Protein AF-A0A366K906-F1 (afdb_monomer)

Solvent-accessible surface area (backbone atoms only — not comparable to full-atom values): 8307 Å² total; per-residue (Å²): 139,59,75,64,70,59,50,35,75,76,42,40,85,42,64,54,47,56,70,80,77,38,64,75,76,28,15,57,55,45,50,51,50,56,48,46,67,58,30,49,60,53,30,53,52,51,41,49,58,44,52,68,67,45,64,63,65,58,45,53,52,34,47,73,74,68,43,50,76,65,54,30,40,61,70,45,42,48,68,64,28,47,66,53,46,53,52,30,47,50,51,28,52,55,53,53,64,70,42,39,69,62,49,46,75,41,38,46,88,18,101,39,87,52,89,29,48,55,32,40,46,26,51,62,52,73,66,37,52,52,46,69,75,55,77,61,85,52,75,66,60,57,54,55,67,73,72,111

Radius of gyration: 23.35 Å; Cα contacts (8 Å, |Δi|>4): 145; chains: 1; bounding box: 66×42×61 Å

Mean predicted aligned error: 14.5 Å

Nearest PDB structures (foldseek):
  3d31-assembly1_C  TM=8.422E-01  e=1.589E-01  unclassified
  2onk-assembly2_I  TM=8.742E-01  e=2.270E-01  Archaeoglobus fulgidus
  8zx1-assembly1_B  TM=6.848E-01  e=8.766E-02  Escherichia coli
  7ahd-assembly1_A  TM=8.562E-01  e=1.065E+00  Lactococcus lactis subsp. lactis
  7ahd-assembly1_B  TM=6.858E-01  e=7.026E-01  Lactococcus lactis subsp. lactis

InterPro domains:
  IPR000515 ABC transporter type 1, transmembrane domain MetI-like [PF00528] (22-125)
  IPR000515 ABC transporter type 1, transmembrane domain MetI-like [PS50928] (1-148)
  IPR000515 ABC transporter type 1, transmembrane domain MetI-like [cd06261] (38-113)
  IPR035906 MetI-like superfamily [G3DSA:1.10.3720.10] (3-148)
  IPR035906 MetI-like superfamily [SSF161098] (9-125)
  IPR051124 Binding-Protein-Dependent Phosphate Transport Permease [PTHR30425] (24-147)

Structure (mmCIF, N/CA/C/O backbone):
data_AF-A0A366K906-F1
#
_entry.id   AF-A0A366K906-F1
#
loop_
_atom_site.group_PDB
_atom_site.id
_atom_site.type_symbol
_atom_site.label_atom_id
_atom_site.label_alt_id
_atom_site.label_comp_id
_atom_site.label_asym_id
_atom_site.label_entity_id
_atom_site.label_seq_id
_atom_site.pdbx_PDB_ins_code
_atom_site.Cartn_x
_atom_site.Cartn_y
_atom_site.Cartn_z
_atom_site.occupancy
_atom_site.B_iso_or_equiv
_atom_site.auth_seq_id
_atom_site.auth_comp_id
_atom_site.auth_asym_id
_atom_site.auth_atom_id
_atom_site.pdbx_PDB_model_num
ATOM 1 N N . ILE A 1 1 ? -8.130 5.554 -40.098 1.00 45.50 1 ILE A N 1
ATOM 2 C CA . ILE A 1 1 ? -8.045 6.922 -39.515 1.00 45.50 1 ILE A CA 1
ATOM 3 C C . ILE A 1 1 ? -8.488 6.831 -38.056 1.00 45.50 1 ILE A C 1
ATOM 5 O O . ILE A 1 1 ? -9.677 6.740 -37.779 1.00 45.50 1 ILE A O 1
ATOM 9 N N . GLY A 1 2 ? -7.529 6.663 -37.142 1.00 66.69 2 GLY A N 1
ATOM 10 C CA . GLY A 1 2 ? -7.784 6.171 -35.784 1.00 66.69 2 GLY A CA 1
ATOM 11 C C . GLY A 1 2 ? -8.286 7.237 -34.809 1.00 66.69 2 GLY A C 1
ATOM 12 O O . GLY A 1 2 ? -7.907 8.401 -34.888 1.00 66.69 2 GLY A O 1
ATOM 13 N N . VAL A 1 3 ? -9.086 6.809 -33.829 1.00 63.78 3 VAL A N 1
ATOM 14 C CA . VAL A 1 3 ? -9.604 7.612 -32.699 1.00 63.78 3 VAL A CA 1
ATOM 15 C C . VAL A 1 3 ? -8.508 8.456 -32.016 1.00 63.78 3 VAL A C 1
ATOM 17 O O . VAL A 1 3 ? -8.756 9.578 -31.570 1.00 63.78 3 VAL A O 1
ATOM 20 N N . TRP A 1 4 ? -7.268 7.964 -32.020 1.00 52.88 4 TRP A N 1
ATOM 21 C CA . TRP A 1 4 ? -6.078 8.618 -31.476 1.00 52.88 4 TRP A CA 1
ATOM 22 C C . TRP A 1 4 ? -5.674 9.912 -32.197 1.00 52.88 4 TRP A C 1
ATOM 24 O O . TRP A 1 4 ? -5.299 10.877 -31.532 1.00 52.88 4 TRP A O 1
ATOM 34 N N . SER A 1 5 ? -5.843 10.002 -33.524 1.00 58.09 5 SER A N 1
ATOM 35 C CA . SER A 1 5 ? -5.532 11.227 -34.287 1.00 58.09 5 SER A CA 1
ATOM 36 C C . SER A 1 5 ? -6.568 12.337 -34.084 1.00 58.09 5 SER A C 1
ATOM 38 O O . SER A 1 5 ? -6.356 13.485 -34.485 1.00 58.09 5 SER A O 1
ATOM 40 N N . ARG A 1 6 ? -7.737 11.989 -33.530 1.00 60.28 6 ARG A N 1
ATOM 41 C CA . ARG A 1 6 ? -8.776 12.951 -33.155 1.00 60.28 6 ARG A CA 1
ATOM 42 C C . ARG A 1 6 ? -8.466 13.547 -31.785 1.00 60.28 6 ARG A C 1
ATOM 44 O O . ARG A 1 6 ? -8.567 14.754 -31.637 1.00 60.28 6 ARG A O 1
ATOM 51 N N . ARG A 1 7 ? -8.019 12.735 -30.819 1.00 59.44 7 ARG A N 1
ATOM 52 C CA . ARG A 1 7 ? -7.685 13.196 -29.457 1.00 59.44 7 ARG A CA 1
ATOM 53 C C . ARG A 1 7 ? -6.408 14.044 -29.394 1.00 59.44 7 ARG A C 1
ATOM 55 O O . ARG A 1 7 ? -6.390 15.025 -28.659 1.00 59.44 7 ARG A O 1
ATOM 62 N N . SER A 1 8 ? -5.385 13.741 -30.197 1.00 56.41 8 SER A N 1
ATOM 63 C CA . SER A 1 8 ? -4.125 14.507 -30.207 1.00 56.41 8 SER A CA 1
ATOM 64 C C . SER A 1 8 ? -4.266 15.950 -30.714 1.00 56.41 8 SER A C 1
ATOM 66 O O . SER A 1 8 ? -3.507 16.814 -30.288 1.00 56.41 8 SER A O 1
ATOM 68 N N . ARG A 1 9 ? -5.255 16.238 -31.576 1.00 56.59 9 ARG A N 1
ATOM 69 C CA . ARG A 1 9 ? -5.537 17.599 -32.073 1.00 56.59 9 ARG A CA 1
ATOM 70 C C . ARG A 1 9 ? -6.158 18.521 -31.022 1.00 56.59 9 ARG A C 1
ATOM 72 O O . ARG A 1 9 ? -5.931 19.720 -31.085 1.00 56.59 9 ARG A O 1
ATOM 79 N N . TRP A 1 10 ? -6.894 17.967 -30.056 1.00 56.62 10 TRP A N 1
ATOM 80 C CA . TRP A 1 10 ? -7.540 18.737 -28.984 1.00 56.62 10 TRP A CA 1
ATOM 81 C C . TRP A 1 10 ? -6.726 18.749 -27.682 1.00 56.62 10 TRP A C 1
ATOM 83 O O . TRP A 1 10 ? -6.721 19.753 -26.983 1.00 56.62 10 TRP A O 1
ATOM 93 N N . LEU A 1 11 ? -6.003 17.665 -27.363 1.00 55.25 11 LEU A N 1
ATOM 94 C CA . LEU A 1 11 ? -5.178 17.550 -26.147 1.00 55.25 11 LEU A CA 1
ATOM 95 C C . LEU A 1 11 ? -3.669 17.763 -26.384 1.00 55.25 11 LEU A C 1
ATOM 97 O O . LEU A 1 11 ? -2.874 17.537 -25.475 1.00 55.25 11 LEU A O 1
ATOM 101 N N . GLY A 1 12 ? -3.255 18.223 -27.570 1.00 52.44 12 GLY A N 1
ATOM 102 C CA . GLY A 1 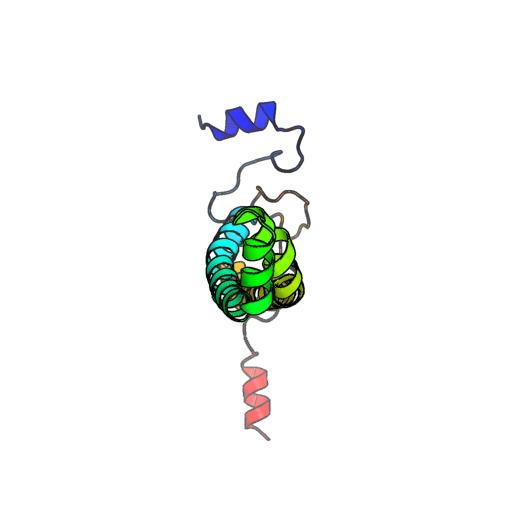12 ? -1.844 18.477 -27.907 1.00 52.44 12 GLY A CA 1
ATOM 103 C C . GLY A 1 12 ? -1.163 19.575 -27.075 1.00 52.44 12 GLY A C 1
ATOM 104 O O . GLY A 1 12 ? 0.061 19.659 -27.075 1.00 52.44 12 GLY A O 1
ATOM 105 N N . TRP A 1 13 ? -1.943 20.374 -26.339 1.00 52.44 13 TRP A N 1
ATOM 106 C CA . TRP A 1 13 ? -1.459 21.350 -25.355 1.00 52.44 13 TRP A CA 1
ATOM 107 C C . TRP A 1 13 ? -0.890 20.690 -24.088 1.00 52.44 13 TRP A C 1
ATOM 109 O O . TRP A 1 13 ? -0.033 21.251 -23.411 1.00 52.44 13 TRP A O 1
ATOM 119 N N . ILE A 1 14 ? -1.331 19.470 -23.771 1.00 55.91 14 ILE A N 1
ATOM 120 C CA . ILE A 1 14 ? -0.775 18.692 -22.668 1.00 55.91 14 ILE A CA 1
ATOM 121 C C . ILE A 1 14 ? 0.416 17.907 -23.221 1.00 55.91 14 ILE A C 1
ATOM 123 O O . ILE A 1 14 ? 0.267 17.048 -24.094 1.00 55.91 14 ILE A O 1
ATOM 127 N N . GLN A 1 15 ? 1.607 18.166 -22.674 1.00 54.50 15 GLN A N 1
ATOM 128 C CA . GLN A 1 15 ? 2.868 17.539 -23.095 1.00 54.50 15 GLN A CA 1
ATOM 129 C C . GLN A 1 15 ? 2.836 15.993 -23.061 1.00 54.50 15 GLN A C 1
ATOM 131 O O . GLN A 1 15 ? 3.622 15.355 -23.758 1.00 54.50 15 GLN A O 1
ATOM 136 N N . LEU A 1 16 ? 1.882 15.387 -22.341 1.00 5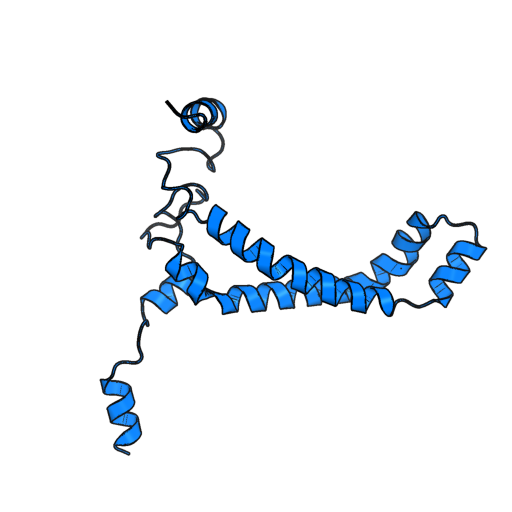4.62 16 LEU A N 1
ATOM 137 C CA . LEU A 1 16 ? 1.597 13.947 -22.340 1.00 54.62 16 LEU A CA 1
ATOM 138 C C . LEU A 1 16 ? 1.138 13.402 -23.711 1.00 54.62 16 LEU A C 1
ATOM 140 O O . LEU A 1 16 ? 1.488 12.269 -24.023 1.00 54.62 16 LEU A O 1
ATOM 144 N N . PHE A 1 17 ? 0.404 14.168 -24.538 1.00 52.84 17 PHE A N 1
ATOM 145 C CA . PHE A 1 17 ? -0.249 13.682 -25.778 1.00 52.84 17 PHE A CA 1
ATOM 146 C C . PHE A 1 17 ? 0.371 14.184 -27.094 1.00 52.84 17 PHE A C 1
ATOM 148 O O . PHE A 1 17 ? -0.089 13.822 -28.180 1.00 52.84 17 PHE A O 1
ATOM 155 N N . ALA A 1 18 ? 1.402 15.026 -27.037 1.00 46.69 18 ALA A N 1
ATOM 156 C CA . ALA A 1 18 ? 2.005 15.593 -28.238 1.00 46.69 18 ALA A CA 1
ATOM 157 C C . ALA A 1 18 ? 2.937 14.580 -28.931 1.00 46.69 18 ALA A C 1
ATOM 159 O O . ALA A 1 18 ? 3.988 14.250 -28.384 1.00 46.69 18 ALA A O 1
ATOM 160 N N . GLY A 1 19 ? 2.626 14.138 -30.161 1.00 54.03 19 GLY A N 1
ATOM 161 C CA . GLY A 1 19 ? 3.575 13.472 -31.073 1.00 54.03 19 GLY A CA 1
ATOM 162 C C . GLY A 1 19 ? 3.169 12.124 -31.694 1.00 54.03 19 GLY A C 1
ATOM 163 O O . GLY A 1 19 ? 2.103 11.618 -31.362 1.00 54.03 19 GLY A O 1
ATOM 164 N N . PRO A 1 20 ? 4.005 11.537 -32.587 1.00 54.75 20 PRO A N 1
ATOM 165 C CA . PRO A 1 20 ? 3.725 10.253 -33.226 1.00 54.75 20 PRO A CA 1
ATOM 166 C C . PRO A 1 20 ? 3.546 9.163 -32.176 1.00 54.75 20 PRO A C 1
ATOM 168 O O . PRO A 1 20 ? 4.376 9.013 -31.275 1.00 54.75 20 PRO A O 1
ATOM 171 N N . VAL A 1 21 ? 2.423 8.461 -32.293 1.00 50.88 21 VAL A N 1
ATOM 172 C CA . VAL A 1 21 ? 2.050 7.339 -31.441 1.00 50.88 21 VAL A CA 1
ATOM 173 C C . VAL A 1 21 ? 3.049 6.220 -31.654 1.00 50.88 21 VAL A C 1
ATOM 175 O O . VAL A 1 21 ? 3.270 5.785 -32.781 1.00 50.88 21 VAL A O 1
ATOM 178 N N . ALA A 1 22 ? 3.661 5.770 -30.572 1.00 52.94 22 ALA A N 1
ATOM 179 C CA . ALA A 1 22 ? 4.313 4.484 -30.611 1.00 52.94 22 ALA A CA 1
ATOM 180 C C . ALA A 1 22 ? 3.306 3.373 -30.345 1.00 52.94 22 ALA A C 1
ATOM 182 O O . ALA A 1 22 ? 2.258 3.621 -29.743 1.00 52.94 22 ALA A O 1
ATOM 183 N N . ASP A 1 23 ? 3.653 2.159 -30.765 1.00 55.28 23 ASP A N 1
ATOM 184 C CA . ASP A 1 23 ? 2.844 0.973 -30.530 1.00 55.28 23 ASP A CA 1
ATOM 185 C C . ASP A 1 23 ? 2.390 0.890 -29.061 1.00 55.28 23 ASP A C 1
ATOM 187 O O . ASP A 1 23 ? 3.229 0.992 -28.155 1.00 55.28 23 ASP A O 1
ATOM 191 N N . PRO A 1 24 ? 1.080 0.699 -28.798 1.00 53.22 24 PRO A N 1
ATOM 192 C CA . PRO A 1 24 ? 0.501 0.727 -27.452 1.00 53.22 24 PRO A CA 1
ATOM 193 C C . PRO A 1 24 ? 1.228 -0.158 -26.431 1.00 53.22 24 PRO A C 1
ATOM 195 O O . PRO A 1 24 ? 1.234 0.161 -25.244 1.00 53.22 24 PRO A O 1
ATOM 198 N N . GLY A 1 25 ? 1.875 -1.234 -26.894 1.00 51.78 25 GLY A N 1
ATOM 199 C CA . GLY A 1 25 ? 2.592 -2.199 -26.061 1.00 51.78 25 GLY A CA 1
ATOM 200 C C . GLY A 1 25 ? 3.983 -1.776 -25.575 1.00 51.78 25 GLY A C 1
ATOM 201 O O . GLY A 1 25 ? 4.501 -2.434 -24.685 1.00 51.78 25 GLY A O 1
ATOM 202 N N . ARG A 1 26 ? 4.597 -0.706 -26.104 1.00 59.84 26 ARG A N 1
ATOM 203 C CA . ARG A 1 26 ? 5.986 -0.301 -25.762 1.00 59.84 26 ARG A CA 1
ATOM 204 C C . ARG A 1 26 ? 6.086 1.073 -25.088 1.00 59.84 26 ARG A C 1
ATOM 206 O O . ARG A 1 26 ? 7.106 1.756 -25.183 1.00 59.84 26 ARG A O 1
ATOM 213 N N . SER A 1 27 ? 5.010 1.519 -24.444 1.00 66.75 27 SER A N 1
ATOM 214 C CA . SER A 1 27 ? 4.946 2.821 -23.769 1.00 66.75 27 SER A CA 1
ATOM 215 C C . SER A 1 27 ? 5.168 2.696 -22.257 1.00 66.75 27 SER A C 1
ATOM 217 O O . SER A 1 27 ? 4.798 1.697 -21.642 1.00 66.75 27 SER A O 1
ATOM 219 N N . ALA A 1 28 ? 5.719 3.739 -21.626 1.00 67.69 28 ALA A N 1
ATOM 220 C CA . ALA A 1 28 ? 5.887 3.786 -20.169 1.00 67.69 28 ALA A CA 1
ATOM 221 C C . ALA A 1 28 ? 4.540 3.678 -19.426 1.00 67.69 28 ALA A C 1
ATOM 223 O O . ALA A 1 28 ? 4.473 3.121 -18.333 1.00 67.69 28 ALA A O 1
ATOM 224 N N . ALA A 1 29 ? 3.452 4.151 -20.045 1.00 66.75 29 ALA A N 1
ATOM 225 C CA . ALA A 1 29 ? 2.096 3.985 -19.530 1.00 66.75 29 ALA A CA 1
ATOM 226 C C . ALA A 1 29 ? 1.643 2.513 -19.488 1.00 66.75 29 ALA A C 1
ATOM 228 O O . ALA A 1 29 ? 1.003 2.108 -18.521 1.00 66.75 29 ALA A O 1
ATOM 229 N N . ALA A 1 30 ? 1.998 1.703 -20.494 1.00 72.38 30 ALA A N 1
ATOM 230 C CA . ALA A 1 30 ? 1.701 0.269 -20.492 1.00 72.38 30 ALA A CA 1
ATOM 231 C C . ALA A 1 30 ? 2.471 -0.462 -19.380 1.00 72.38 30 ALA A C 1
ATOM 233 O O . ALA A 1 30 ? 1.882 -1.254 -18.647 1.00 72.38 30 ALA A O 1
ATOM 234 N N . VAL A 1 31 ? 3.751 -0.128 -19.185 1.00 74.12 31 VAL A N 1
ATOM 235 C CA . VAL A 1 31 ? 4.565 -0.655 -18.073 1.00 74.12 31 VAL A CA 1
ATOM 236 C C . VAL A 1 31 ? 3.965 -0.275 -16.717 1.00 74.12 31 VAL A C 1
ATOM 238 O O . VAL A 1 31 ? 3.811 -1.130 -15.849 1.00 74.12 31 VAL A O 1
ATOM 241 N N . ALA A 1 32 ? 3.577 0.990 -16.535 1.00 77.56 32 ALA A N 1
ATOM 242 C CA . ALA A 1 32 ? 2.958 1.454 -15.297 1.00 77.56 32 ALA A CA 1
ATOM 243 C C . ALA A 1 32 ? 1.636 0.728 -14.997 1.00 77.56 32 ALA A C 1
ATOM 245 O O . ALA A 1 32 ? 1.367 0.415 -13.840 1.00 77.56 32 ALA A O 1
ATOM 246 N N . LEU A 1 33 ? 0.835 0.419 -16.023 1.00 81.69 33 LEU A N 1
ATOM 247 C CA . LEU A 1 33 ? -0.401 -0.351 -15.871 1.00 81.69 33 LEU A CA 1
ATOM 248 C C . LEU A 1 33 ? -0.120 -1.790 -15.410 1.00 81.69 33 LEU A C 1
ATOM 250 O O . LEU A 1 33 ? -0.768 -2.264 -14.479 1.00 81.69 33 LEU A O 1
ATOM 254 N N . VAL A 1 34 ? 0.853 -2.468 -16.026 1.00 83.06 34 VAL A N 1
ATOM 255 C CA . VAL A 1 34 ? 1.248 -3.835 -15.640 1.00 83.06 34 VAL A CA 1
ATOM 256 C C . VAL A 1 34 ? 1.740 -3.864 -14.192 1.00 83.06 34 VAL A C 1
ATOM 258 O O . VAL A 1 34 ? 1.255 -4.664 -13.391 1.00 83.06 34 VAL A O 1
ATOM 261 N N . LEU A 1 35 ? 2.631 -2.938 -13.823 1.00 83.81 35 LEU A N 1
ATOM 262 C CA . LEU A 1 35 ? 3.123 -2.823 -12.449 1.00 83.81 35 LEU A CA 1
ATOM 263 C C . LEU A 1 35 ? 1.992 -2.503 -11.463 1.00 83.81 35 LEU A C 1
ATOM 265 O O . LEU A 1 35 ? 1.943 -3.082 -10.380 1.00 83.81 35 LEU A O 1
ATOM 269 N N . ALA A 1 36 ? 1.051 -1.630 -11.831 1.00 86.88 36 ALA A N 1
ATOM 270 C CA . ALA A 1 36 ? -0.095 -1.312 -10.983 1.00 86.88 36 ALA A CA 1
ATOM 271 C C . ALA A 1 36 ? -0.955 -2.553 -10.699 1.00 86.88 36 ALA A C 1
ATOM 273 O O . ALA A 1 36 ? -1.296 -2.803 -9.543 1.00 86.88 36 ALA A O 1
ATOM 274 N N . VAL A 1 37 ? -1.253 -3.363 -11.721 1.00 89.69 37 VAL A N 1
ATOM 275 C CA . VAL A 1 37 ? -2.021 -4.610 -11.558 1.00 89.69 37 VAL A CA 1
ATOM 276 C C . VAL A 1 37 ? -1.312 -5.597 -10.626 1.00 89.69 37 VAL A C 1
ATOM 278 O O . VAL A 1 37 ? -1.990 -6.313 -9.894 1.00 89.69 37 VAL A O 1
ATOM 281 N N . MET A 1 38 ? 0.024 -5.608 -10.586 1.00 89.19 38 MET A N 1
ATOM 282 C CA . MET A 1 38 ? 0.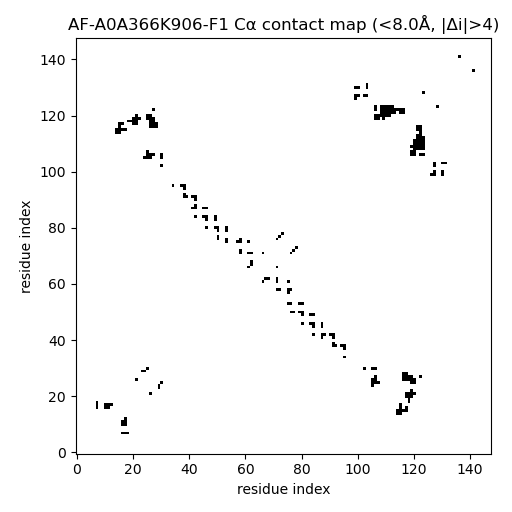775 -6.465 -9.665 1.00 89.19 38 MET A CA 1
ATOM 283 C C . MET A 1 38 ? 0.826 -5.923 -8.226 1.00 89.19 38 MET A C 1
ATOM 285 O O . MET A 1 38 ? 0.645 -6.679 -7.270 1.00 89.19 38 MET A O 1
ATOM 289 N N . ILE A 1 39 ? 1.108 -4.630 -8.042 1.00 90.94 39 ILE A N 1
ATOM 290 C CA . ILE A 1 39 ? 1.322 -4.047 -6.707 1.00 90.94 39 ILE A CA 1
ATOM 291 C C . ILE A 1 39 ? 0.004 -3.926 -5.931 1.00 90.94 39 ILE A C 1
ATOM 293 O O . ILE A 1 39 ? -0.010 -4.076 -4.707 1.00 90.94 39 ILE A O 1
ATOM 297 N N . VAL A 1 40 ? -1.111 -3.664 -6.622 1.00 94.00 40 VAL A N 1
ATOM 298 C CA . VAL A 1 40 ? -2.425 -3.468 -5.990 1.00 94.00 40 VAL A CA 1
ATOM 299 C C . VAL A 1 40 ? -2.833 -4.668 -5.118 1.00 94.00 40 VAL A C 1
ATOM 301 O O . VAL A 1 40 ? -3.118 -4.444 -3.939 1.00 94.00 40 VAL A O 1
ATOM 304 N N . PRO A 1 41 ? -2.799 -5.929 -5.598 1.00 92.75 41 PRO A N 1
ATOM 305 C CA . PRO A 1 41 ? -3.054 -7.105 -4.769 1.00 92.75 41 PRO A CA 1
ATOM 306 C C . PRO A 1 41 ? -2.210 -7.154 -3.490 1.00 92.75 41 PRO A C 1
ATOM 308 O O . PRO A 1 41 ? -2.758 -7.414 -2.421 1.00 92.75 41 PRO A O 1
ATOM 311 N N . ILE A 1 42 ? -0.916 -6.828 -3.574 1.00 92.94 42 ILE A N 1
ATOM 312 C CA . ILE A 1 42 ? 0.017 -6.846 -2.434 1.00 92.94 42 ILE A CA 1
ATOM 313 C C . ILE A 1 42 ? -0.385 -5.802 -1.386 1.00 92.94 42 ILE A C 1
ATOM 315 O O . ILE A 1 42 ? -0.497 -6.112 -0.202 1.00 92.94 42 ILE A O 1
ATOM 319 N N . ILE A 1 43 ? -0.646 -4.562 -1.808 1.00 94.50 43 ILE A N 1
ATOM 320 C CA . ILE A 1 43 ? -1.051 -3.499 -0.877 1.00 94.50 43 ILE A CA 1
ATOM 321 C C . ILE A 1 43 ? -2.415 -3.828 -0.257 1.00 94.50 43 ILE A C 1
ATOM 323 O O . ILE A 1 43 ? -2.619 -3.607 0.936 1.00 94.50 43 ILE A O 1
ATOM 327 N N . THR A 1 44 ? -3.352 -4.376 -1.038 1.00 94.06 44 THR A N 1
ATOM 328 C CA . THR A 1 44 ? -4.697 -4.705 -0.536 1.00 94.06 44 THR A CA 1
ATOM 329 C C . THR A 1 44 ? -4.710 -5.868 0.455 1.00 94.06 44 THR A C 1
ATOM 331 O O . THR A 1 44 ? -5.479 -5.808 1.417 1.00 94.06 44 THR A O 1
ATOM 334 N N . SER A 1 45 ? -3.872 -6.896 0.275 1.00 95.06 45 SER A N 1
ATOM 335 C CA . SER A 1 45 ? -3.776 -8.012 1.225 1.00 95.06 45 SER A CA 1
ATOM 336 C C . SER A 1 45 ? -3.160 -7.557 2.546 1.00 95.06 45 SER A C 1
ATOM 338 O O . SER A 1 45 ? -3.773 -7.730 3.596 1.00 95.06 45 SER A O 1
ATOM 340 N N . VAL A 1 46 ? -2.024 -6.858 2.491 1.00 94.19 46 VAL A N 1
ATOM 341 C CA . VAL A 1 46 ? -1.350 -6.333 3.688 1.00 94.19 46 VAL A CA 1
ATOM 342 C C . VAL A 1 46 ? -2.227 -5.299 4.397 1.00 94.19 46 VAL A C 1
ATOM 344 O O . VAL A 1 46 ? -2.376 -5.329 5.618 1.00 94.19 46 VAL A O 1
ATOM 347 N N . GLY A 1 47 ? -2.876 -4.412 3.638 1.00 93.75 47 GLY A N 1
ATOM 348 C CA . GLY A 1 47 ? -3.827 -3.440 4.171 1.00 93.75 47 GLY A CA 1
ATOM 349 C C . GLY A 1 47 ? -4.969 -4.104 4.942 1.00 93.75 47 GLY A C 1
ATOM 350 O O . GLY A 1 47 ? -5.305 -3.659 6.039 1.00 93.75 47 GLY A O 1
ATOM 351 N N . ARG A 1 48 ? -5.537 -5.200 4.419 1.00 93.00 48 ARG A N 1
ATOM 352 C CA . ARG A 1 48 ? -6.582 -5.968 5.114 1.00 93.00 48 ARG A CA 1
ATOM 353 C C . ARG A 1 48 ? -6.096 -6.487 6.467 1.00 93.00 48 ARG A C 1
ATOM 355 O O . ARG A 1 48 ? -6.825 -6.339 7.447 1.00 93.00 48 ARG A O 1
ATOM 362 N N . ASP A 1 49 ? -4.889 -7.039 6.529 1.00 93.31 49 ASP A N 1
ATOM 363 C CA . ASP A 1 49 ? -4.333 -7.598 7.765 1.00 93.31 49 ASP A CA 1
ATOM 364 C C . ASP A 1 49 ? -4.067 -6.513 8.816 1.00 93.31 49 ASP A C 1
ATOM 366 O O . ASP A 1 49 ? -4.332 -6.713 10.003 1.00 93.31 49 ASP A O 1
ATOM 370 N N . ILE A 1 50 ? -3.621 -5.330 8.383 1.00 93.12 50 ILE A N 1
ATOM 371 C CA . ILE A 1 50 ? -3.440 -4.160 9.256 1.00 93.12 50 ILE A CA 1
ATOM 372 C C . ILE A 1 50 ? -4.783 -3.700 9.834 1.00 93.12 50 ILE A C 1
ATOM 374 O O . ILE A 1 50 ? -4.899 -3.460 11.037 1.00 93.12 50 ILE A O 1
ATOM 378 N N . PHE A 1 51 ? -5.820 -3.581 9.000 1.00 89.88 51 PHE A N 1
ATOM 379 C CA . PHE A 1 51 ? -7.137 -3.139 9.466 1.00 89.88 51 PHE A CA 1
ATOM 380 C C . PHE A 1 51 ? -7.841 -4.187 10.337 1.00 89.88 51 PHE A C 1
ATOM 382 O O . PHE A 1 51 ? -8.602 -3.817 11.234 1.00 89.88 51 PHE A O 1
ATOM 389 N N . ALA A 1 52 ? -7.573 -5.478 10.127 1.00 89.50 52 ALA A N 1
ATOM 390 C CA . ALA A 1 52 ? -8.090 -6.549 10.978 1.00 89.50 52 ALA A CA 1
ATOM 391 C C . ALA A 1 52 ? -7.563 -6.453 12.421 1.00 89.50 52 ALA A C 1
ATOM 393 O O . ALA A 1 52 ? -8.293 -6.768 13.363 1.00 89.50 52 ALA A O 1
ATOM 394 N N . GLN A 1 53 ? -6.339 -5.948 12.596 1.00 89.56 53 GLN A N 1
ATOM 395 C CA . GLN A 1 53 ? -5.697 -5.747 13.899 1.00 89.56 53 GLN A CA 1
ATOM 396 C C . GLN A 1 53 ? -6.174 -4.488 14.644 1.00 89.56 53 GLN A C 1
ATOM 398 O O . GLN A 1 53 ? -5.790 -4.278 15.794 1.00 89.56 53 GLN A O 1
ATOM 403 N N . ALA A 1 54 ? -7.023 -3.650 14.034 1.00 87.94 54 ALA A N 1
ATOM 404 C CA . ALA A 1 54 ? -7.533 -2.447 14.688 1.00 87.94 54 ALA A CA 1
ATOM 405 C C . ALA A 1 54 ? -8.298 -2.792 15.985 1.00 87.94 54 ALA A C 1
ATOM 407 O O . ALA A 1 54 ? -9.152 -3.689 15.961 1.00 87.94 54 ALA A O 1
ATOM 408 N N . PRO A 1 55 ? -8.079 -2.079 17.107 1.00 86.94 55 PRO A N 1
ATOM 409 C CA . PRO A 1 55 ? -8.714 -2.398 18.383 1.00 86.94 55 PRO A CA 1
ATOM 410 C C . PRO A 1 55 ? -10.241 -2.450 18.267 1.00 86.94 55 PRO A C 1
ATOM 412 O O . PRO A 1 55 ? -10.882 -1.500 17.810 1.00 86.94 55 PRO A O 1
ATOM 415 N N . ARG A 1 56 ? -10.849 -3.570 18.678 1.00 87.62 56 ARG A N 1
ATOM 416 C CA . ARG A 1 56 ? -12.318 -3.726 18.674 1.00 87.62 56 ARG A CA 1
ATOM 417 C C . ARG A 1 56 ? -12.986 -2.748 19.639 1.00 87.62 56 ARG A C 1
ATOM 419 O O . ARG A 1 56 ? -13.988 -2.145 19.279 1.00 87.62 56 ARG A O 1
ATOM 426 N N . LEU A 1 57 ? -12.347 -2.494 20.783 1.00 89.38 57 LEU A N 1
ATOM 427 C CA . LEU A 1 57 ? -12.835 -1.579 21.815 1.00 89.38 57 LEU A CA 1
ATOM 428 C C . LEU A 1 57 ? -13.090 -0.159 21.280 1.00 89.38 57 LEU A C 1
ATOM 430 O O . LEU A 1 57 ? -14.127 0.423 21.563 1.00 89.38 57 LEU A O 1
ATOM 434 N N . GLN A 1 58 ? -12.184 0.386 20.460 1.00 87.38 58 GLN A N 1
ATOM 435 C CA . GLN A 1 58 ? -12.354 1.727 19.880 1.00 87.38 58 GLN A CA 1
ATOM 436 C C . GLN A 1 58 ? -13.519 1.780 18.883 1.00 87.38 58 GLN A C 1
ATOM 438 O O . GLN A 1 58 ? -14.218 2.787 18.796 1.00 87.38 58 GLN A O 1
ATOM 443 N N . ARG A 1 59 ? -13.751 0.685 18.148 1.00 87.50 59 ARG A N 1
ATOM 444 C CA . ARG A 1 59 ? -14.872 0.570 17.207 1.00 87.50 59 ARG A CA 1
ATOM 445 C C . ARG A 1 59 ? -16.207 0.465 17.940 1.00 87.50 59 ARG A C 1
ATOM 447 O O . ARG A 1 59 ? -17.160 1.136 17.564 1.00 87.50 59 ARG A O 1
ATOM 454 N N . GLU A 1 60 ? -16.266 -0.351 18.985 1.00 88.31 60 GLU A N 1
ATOM 455 C CA . GLU A 1 60 ? -17.471 -0.556 19.795 1.00 88.31 60 GLU A CA 1
ATOM 456 C C . GLU A 1 60 ? -17.817 0.689 20.622 1.00 88.31 60 GLU A C 1
ATOM 458 O O . GLU A 1 60 ? -18.981 1.074 20.672 1.00 88.31 60 GLU A O 1
ATOM 463 N N . ALA A 1 61 ? -16.817 1.387 21.172 1.00 88.50 61 ALA A N 1
ATOM 464 C CA . ALA A 1 61 ? -17.015 2.660 21.864 1.00 88.50 61 ALA A CA 1
ATOM 465 C C . ALA A 1 61 ? -17.551 3.754 20.927 1.00 88.50 61 ALA A C 1
ATOM 467 O O . ALA A 1 61 ? -18.480 4.468 21.292 1.00 88.50 61 ALA A O 1
ATOM 468 N N . ALA A 1 62 ? -17.020 3.865 19.703 1.00 87.56 62 ALA A N 1
ATOM 469 C CA . ALA A 1 62 ? -17.523 4.826 18.720 1.00 87.56 62 ALA A CA 1
ATOM 470 C C . ALA A 1 62 ? -18.991 4.550 18.348 1.00 87.56 62 ALA A C 1
ATOM 472 O O . ALA A 1 62 ? -19.801 5.475 18.311 1.00 87.56 62 ALA A O 1
ATOM 473 N N . LEU A 1 63 ? -19.355 3.280 18.147 1.00 90.31 63 LEU A N 1
ATOM 474 C CA . LEU A 1 63 ? -20.744 2.886 17.892 1.00 90.31 63 LEU A CA 1
ATOM 475 C C . LEU A 1 63 ? -21.655 3.164 19.100 1.00 90.31 63 LEU A C 1
ATOM 477 O O . LEU A 1 63 ? -22.776 3.630 18.916 1.00 90.31 63 LEU A O 1
ATOM 481 N N . ALA A 1 64 ? -21.175 2.930 20.326 1.00 90.81 64 ALA A N 1
ATOM 482 C CA . ALA A 1 64 ? -21.921 3.210 21.557 1.00 90.81 64 ALA A CA 1
ATOM 483 C C . ALA A 1 64 ? -22.161 4.713 21.787 1.00 90.81 64 ALA A C 1
ATOM 485 O O . ALA A 1 64 ? -23.172 5.093 22.369 1.00 90.81 64 ALA A O 1
ATOM 486 N N . LEU A 1 65 ? -21.268 5.568 21.283 1.00 90.31 65 LEU A N 1
ATOM 487 C CA . LEU A 1 65 ? -21.425 7.026 21.274 1.00 90.31 65 LEU A CA 1
ATOM 488 C C . LEU A 1 65 ? -22.374 7.529 20.168 1.00 90.31 65 LEU A C 1
ATOM 490 O O . LEU A 1 65 ? -22.542 8.736 20.011 1.00 90.31 65 LEU A O 1
ATOM 494 N N . GLY A 1 66 ? -22.991 6.627 19.398 1.00 91.44 66 GLY A N 1
ATOM 495 C CA . GLY A 1 66 ? -23.920 6.970 18.321 1.00 91.44 66 GLY A CA 1
ATOM 496 C C . GLY A 1 66 ? -23.250 7.302 16.986 1.00 91.44 66 GLY A C 1
ATOM 497 O O . GLY A 1 66 ? -23.928 7.791 16.083 1.00 91.44 66 GLY A O 1
ATOM 498 N N . ALA A 1 67 ? -21.947 7.038 16.823 1.00 91.81 67 ALA A N 1
ATOM 499 C CA . ALA A 1 67 ? -21.272 7.256 15.546 1.00 91.81 67 ALA A CA 1
ATOM 500 C C . ALA A 1 67 ? -21.748 6.254 14.484 1.00 91.81 67 ALA A C 1
ATOM 502 O O . ALA A 1 67 ? -21.973 5.068 14.744 1.00 91.81 67 ALA A O 1
ATOM 503 N N . THR A 1 68 ? -21.836 6.709 13.239 1.00 94.25 68 THR A N 1
ATOM 504 C CA . THR A 1 68 ? -22.144 5.846 12.096 1.00 94.25 68 THR A CA 1
ATOM 505 C C . THR A 1 68 ? -20.972 4.916 11.761 1.00 94.25 68 THR A C 1
ATOM 507 O O . THR A 1 68 ? -19.816 5.140 12.139 1.00 94.25 68 THR A O 1
ATOM 510 N N . LYS A 1 69 ? -21.239 3.858 10.980 1.00 88.62 69 LYS A N 1
ATOM 511 C CA . LYS A 1 69 ? -20.195 2.922 10.514 1.00 88.62 69 LYS A CA 1
ATOM 512 C C . LYS A 1 69 ? -19.062 3.645 9.775 1.00 88.62 69 LYS A C 1
ATOM 514 O O . LYS A 1 69 ? -17.897 3.308 9.958 1.00 88.62 69 LYS A O 1
ATOM 519 N N . TRP A 1 70 ? -19.397 4.644 8.960 1.00 92.00 70 TRP A N 1
ATOM 520 C CA . TRP A 1 70 ? -18.414 5.419 8.203 1.00 92.00 70 TRP A CA 1
ATOM 521 C C . TRP A 1 70 ? -17.571 6.334 9.098 1.00 92.00 70 TRP A C 1
ATOM 523 O O . TRP A 1 70 ? -16.350 6.382 8.946 1.00 92.00 70 TRP A O 1
ATOM 533 N N . GLU A 1 71 ? -18.196 7.005 10.067 1.00 90.94 71 GLU A N 1
ATOM 534 C CA . GLU A 1 71 ? -17.488 7.827 11.058 1.00 90.94 71 GLU A CA 1
ATOM 535 C C . GLU A 1 71 ? -16.552 6.976 11.915 1.00 90.94 71 GLU A C 1
ATOM 537 O O . GLU A 1 71 ? -15.396 7.344 12.108 1.00 90.94 71 GLU A O 1
A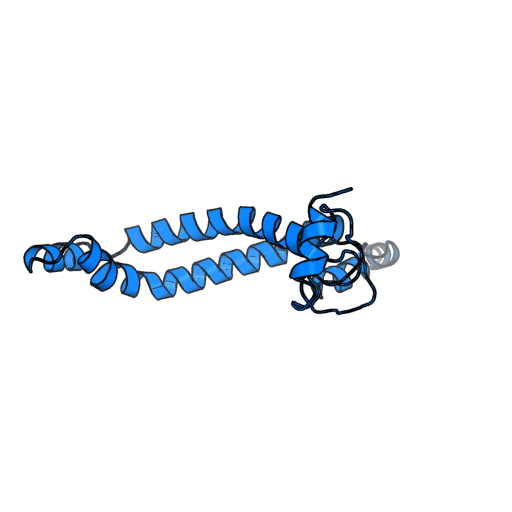TOM 542 N N . THR A 1 72 ? -16.993 5.785 12.324 1.00 91.56 72 THR A N 1
ATOM 543 C CA . THR A 1 72 ? -16.160 4.823 13.061 1.00 91.56 72 THR A CA 1
ATOM 544 C C . THR A 1 72 ? -14.934 4.395 12.245 1.00 91.56 72 THR A C 1
ATOM 546 O O . THR A 1 72 ? -13.818 4.345 12.765 1.00 91.56 72 THR A O 1
ATOM 549 N N . ILE A 1 73 ? -15.100 4.130 10.943 1.00 90.38 73 ILE A N 1
ATOM 550 C CA . ILE A 1 73 ? -13.979 3.781 10.056 1.00 90.38 73 ILE A CA 1
ATOM 551 C C . ILE A 1 73 ? -13.001 4.954 9.930 1.00 90.38 73 ILE A C 1
ATOM 553 O O . ILE A 1 73 ? -11.790 4.757 10.032 1.00 90.38 73 ILE A O 1
ATOM 557 N N . ARG A 1 74 ? -13.506 6.176 9.741 1.00 90.62 74 ARG A N 1
ATOM 558 C CA . ARG A 1 74 ? -12.675 7.381 9.605 1.00 90.62 74 ARG A CA 1
ATOM 559 C C . ARG A 1 74 ? -11.939 7.778 10.876 1.00 90.62 74 ARG A C 1
ATOM 561 O O . ARG A 1 74 ? -10.800 8.220 10.773 1.00 90.62 74 ARG A O 1
ATOM 568 N N . LEU A 1 75 ? -12.568 7.635 12.037 1.00 86.81 75 LEU A N 1
ATOM 569 C CA . LEU A 1 75 ? -12.041 8.140 13.305 1.00 86.81 75 LEU A CA 1
ATOM 570 C C . LEU A 1 75 ? -11.219 7.102 14.074 1.00 86.81 75 LEU A C 1
ATOM 572 O O . LEU A 1 75 ? -10.268 7.481 14.747 1.00 86.81 75 LEU A O 1
ATOM 576 N N . ALA A 1 76 ? -11.544 5.810 13.964 1.00 88.00 76 ALA A N 1
ATOM 577 C CA . ALA A 1 76 ? -10.837 4.754 14.693 1.00 88.00 76 ALA A CA 1
ATOM 578 C C . ALA A 1 76 ? -9.929 3.913 13.782 1.00 88.00 76 ALA A C 1
ATOM 580 O O . ALA A 1 76 ? -8.759 3.695 14.086 1.00 88.00 76 ALA A O 1
ATOM 581 N N . VAL A 1 77 ? -10.443 3.445 12.639 1.00 88.00 77 VAL A N 1
ATOM 582 C CA . VAL A 1 77 ? -9.757 2.419 11.827 1.00 88.00 77 VAL A CA 1
ATOM 583 C C . VAL A 1 77 ? -8.692 3.015 10.901 1.00 88.00 77 VAL A C 1
ATOM 585 O O . VAL A 1 77 ? -7.561 2.528 10.857 1.00 88.00 77 VAL A O 1
ATOM 588 N N . LEU A 1 78 ? -9.024 4.085 10.177 1.00 88.75 78 LEU A N 1
ATOM 589 C CA . LEU A 1 78 ? -8.110 4.766 9.257 1.00 88.75 78 LEU A CA 1
ATOM 590 C C . LEU A 1 78 ? -6.851 5.342 9.941 1.00 88.75 78 LEU A C 1
ATOM 592 O O . LEU A 1 78 ? -5.753 5.089 9.438 1.00 88.75 78 LEU A O 1
ATOM 596 N N . PRO A 1 79 ? -6.933 6.067 11.077 1.00 88.50 79 PRO A N 1
ATOM 597 C CA . PRO A 1 79 ? -5.742 6.607 11.732 1.00 88.50 79 PRO A CA 1
ATOM 598 C C . PRO A 1 79 ? -4.881 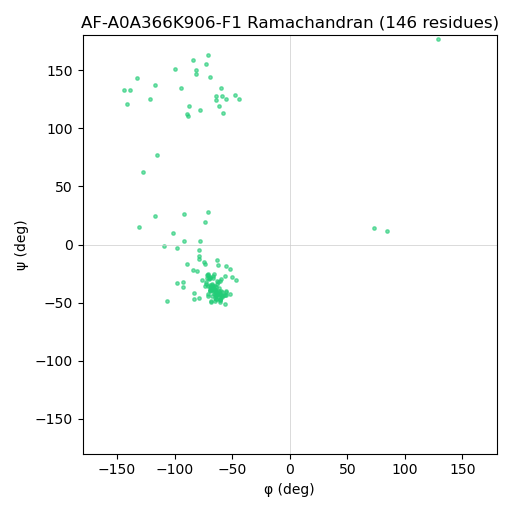5.536 12.407 1.00 88.50 79 PRO A C 1
ATOM 600 O O . PRO A 1 79 ? -3.671 5.733 12.512 1.00 88.50 79 PRO A O 1
ATOM 603 N N . PHE A 1 80 ? -5.462 4.404 12.817 1.00 89.56 80 PHE A N 1
ATOM 604 C CA . PHE A 1 80 ? -4.707 3.257 13.323 1.00 89.56 80 PHE A CA 1
ATOM 605 C C . PHE A 1 80 ? -3.880 2.603 12.206 1.00 89.56 80 PHE A C 1
ATOM 607 O O . PHE A 1 80 ? -2.677 2.396 12.349 1.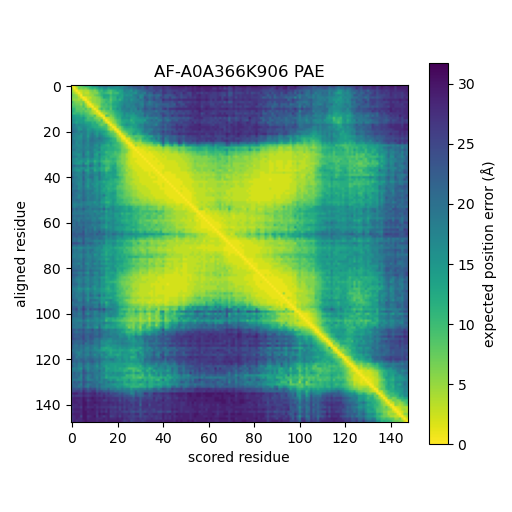00 89.56 80 PHE A O 1
ATOM 614 N N . GLY A 1 81 ? -4.505 2.342 11.054 1.00 89.75 81 GLY A N 1
ATOM 615 C CA . GLY A 1 81 ? -3.859 1.652 9.936 1.00 89.75 81 GLY A CA 1
ATOM 616 C C . GLY A 1 81 ? -2.919 2.512 9.086 1.00 89.75 81 GLY A C 1
ATOM 617 O O . GLY A 1 81 ? -2.198 1.963 8.257 1.00 89.75 81 GLY A O 1
ATOM 618 N N . ARG A 1 82 ? -2.886 3.842 9.266 1.00 90.62 82 ARG A N 1
ATOM 619 C CA . ARG A 1 82 ? -2.131 4.765 8.390 1.00 90.62 82 ARG A CA 1
ATOM 620 C C . ARG A 1 82 ? -0.644 4.425 8.263 1.00 90.62 82 ARG A C 1
ATOM 622 O O . ARG A 1 82 ? -0.113 4.446 7.159 1.00 90.62 82 ARG A O 1
ATOM 629 N N . ALA A 1 83 ? 0.018 4.084 9.370 1.00 91.44 83 ALA A N 1
ATOM 630 C CA . ALA A 1 83 ? 1.443 3.754 9.368 1.00 91.44 83 ALA A CA 1
ATOM 631 C C . ALA A 1 83 ? 1.701 2.422 8.648 1.00 91.44 83 ALA A C 1
ATOM 633 O O . ALA A 1 83 ? 2.636 2.315 7.858 1.00 91.44 83 ALA A O 1
ATOM 634 N N . GLY A 1 84 ? 0.817 1.440 8.853 1.00 91.94 84 GLY A N 1
ATOM 635 C CA . GLY A 1 84 ? 0.866 0.170 8.135 1.00 91.94 84 GLY A CA 1
ATOM 636 C C . GLY A 1 84 ? 0.573 0.324 6.639 1.00 91.94 84 GLY A C 1
ATOM 637 O O . GLY A 1 84 ? 1.183 -0.346 5.816 1.00 91.94 84 GLY A O 1
ATOM 638 N N . LEU A 1 85 ? -0.325 1.230 6.249 1.00 93.56 85 LEU A N 1
ATOM 639 C CA . LEU A 1 85 ? -0.615 1.473 4.835 1.00 93.56 85 LEU A CA 1
ATOM 640 C C . LEU A 1 85 ? 0.591 2.097 4.113 1.00 93.56 85 LEU A C 1
ATOM 642 O O . LEU A 1 85 ? 0.868 1.760 2.960 1.00 93.56 85 LEU A O 1
ATOM 646 N N . ILE A 1 86 ? 1.337 2.971 4.799 1.00 94.38 86 ILE A N 1
ATOM 647 C CA . ILE A 1 86 ? 2.588 3.543 4.284 1.00 94.38 86 ILE A CA 1
ATOM 648 C C . ILE A 1 86 ? 3.631 2.436 4.087 1.00 94.38 86 ILE A C 1
ATOM 650 O O . ILE A 1 86 ? 4.219 2.350 3.008 1.00 94.38 86 ILE A O 1
ATOM 654 N N . SER A 1 87 ? 3.825 1.547 5.067 1.00 93.44 87 SER A N 1
ATOM 655 C CA . SER A 1 87 ? 4.786 0.444 4.930 1.00 93.44 87 SER A CA 1
ATOM 656 C C . SER A 1 87 ? 4.370 -0.574 3.862 1.00 93.44 87 SER A C 1
ATOM 658 O O . SER A 1 87 ? 5.213 -1.001 3.075 1.00 93.44 87 SER A O 1
ATOM 660 N N . ALA A 1 88 ? 3.078 -0.894 3.750 1.00 93.44 88 ALA A N 1
ATOM 661 C CA . ALA A 1 88 ? 2.538 -1.738 2.682 1.00 93.44 88 ALA A CA 1
ATOM 662 C C . ALA A 1 88 ? 2.790 -1.133 1.292 1.00 93.44 88 ALA A C 1
ATOM 664 O O . ALA A 1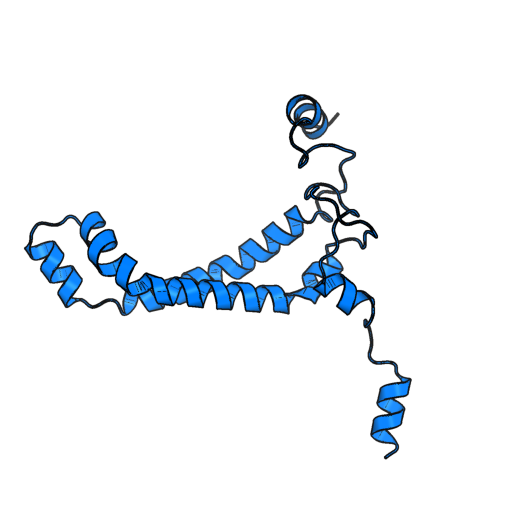 88 ? 3.170 -1.841 0.357 1.00 93.44 88 ALA A O 1
ATOM 665 N N . SER A 1 89 ? 2.639 0.188 1.166 1.00 93.00 89 SER A N 1
ATOM 666 C CA . SER A 1 89 ? 2.935 0.910 -0.075 1.00 93.00 89 SER A CA 1
ATOM 667 C C . SER A 1 89 ? 4.424 0.843 -0.419 1.00 93.00 89 SER A C 1
ATOM 669 O O . SER A 1 89 ? 4.777 0.582 -1.569 1.00 93.00 89 SER A O 1
ATOM 671 N N . MET A 1 90 ? 5.306 1.007 0.572 1.00 93.19 90 MET A N 1
ATOM 672 C CA . MET A 1 90 ? 6.751 0.860 0.368 1.00 93.19 90 MET A CA 1
ATOM 673 C C . MET A 1 90 ? 7.147 -0.571 -0.011 1.00 93.19 90 MET A C 1
ATOM 675 O O . MET A 1 90 ? 7.971 -0.745 -0.907 1.00 93.19 90 MET A O 1
ATOM 679 N N . LEU A 1 91 ? 6.529 -1.590 0.593 1.00 92.88 91 LEU A N 1
ATOM 680 C CA . LEU A 1 91 ? 6.743 -2.995 0.232 1.00 92.88 91 LEU A CA 1
ATOM 681 C C . LEU A 1 91 ? 6.351 -3.258 -1.228 1.00 92.88 91 LEU A C 1
ATOM 683 O O . LEU A 1 91 ? 7.119 -3.857 -1.980 1.00 92.88 91 LEU A O 1
ATOM 687 N N . GLY A 1 92 ? 5.181 -2.766 -1.641 1.00 89.38 92 GLY A N 1
ATOM 688 C CA . GLY A 1 92 ? 4.704 -2.866 -3.018 1.00 89.38 92 GLY A CA 1
ATOM 689 C C . GLY A 1 92 ? 5.649 -2.207 -4.027 1.00 89.38 92 GLY A C 1
ATOM 690 O O . GLY A 1 92 ? 5.984 -2.807 -5.049 1.00 89.38 92 GLY A O 1
ATOM 691 N N . LEU A 1 93 ? 6.138 -1.004 -3.711 1.00 87.12 93 LEU A N 1
ATOM 692 C CA . LEU A 1 93 ? 7.113 -0.290 -4.541 1.00 87.12 93 LEU A CA 1
ATOM 693 C C . LEU A 1 93 ? 8.450 -1.034 -4.623 1.00 87.12 93 LEU A C 1
ATOM 695 O O . LEU A 1 93 ? 8.982 -1.194 -5.719 1.00 87.12 93 LEU A O 1
ATOM 699 N N . GLY A 1 94 ? 8.962 -1.548 -3.502 1.00 87.75 94 GLY A N 1
ATOM 700 C CA . GLY A 1 94 ? 10.173 -2.373 -3.483 1.00 87.75 94 GLY A CA 1
ATOM 701 C C . GLY A 1 94 ? 10.032 -3.628 -4.348 1.00 87.75 94 GLY A C 1
ATOM 702 O O . GLY A 1 94 ? 10.937 -3.960 -5.112 1.00 87.75 94 GLY A O 1
ATOM 703 N N . ARG A 1 95 ? 8.862 -4.279 -4.312 1.00 86.12 95 ARG A N 1
ATOM 704 C CA . ARG A 1 95 ? 8.576 -5.457 -5.144 1.00 86.12 95 ARG A CA 1
ATOM 705 C C . ARG A 1 95 ? 8.528 -5.106 -6.635 1.00 86.12 95 ARG A C 1
ATOM 707 O O . ARG A 1 95 ? 9.059 -5.851 -7.449 1.00 86.12 95 ARG A O 1
ATOM 714 N N . ALA A 1 96 ? 7.951 -3.964 -6.997 1.00 83.06 96 ALA A N 1
ATOM 715 C CA . ALA A 1 96 ? 7.925 -3.496 -8.383 1.00 83.06 96 ALA A CA 1
ATOM 716 C C . ALA A 1 96 ? 9.295 -3.074 -8.919 1.00 83.06 96 ALA A C 1
ATOM 718 O O . ALA A 1 96 ? 9.595 -3.322 -10.083 1.00 83.06 96 ALA A O 1
ATOM 719 N N . LEU A 1 97 ? 10.148 -2.496 -8.071 1.00 75.81 97 LEU A N 1
ATOM 720 C CA . LEU A 1 97 ? 11.552 -2.249 -8.408 1.00 75.81 97 LEU A CA 1
ATOM 721 C C . LEU A 1 97 ? 12.338 -3.557 -8.595 1.00 75.81 97 LEU A C 1
ATOM 723 O O . LEU A 1 97 ? 13.312 -3.573 -9.335 1.00 75.81 97 LEU A O 1
ATOM 727 N N . GLY A 1 98 ? 11.910 -4.657 -7.972 1.00 73.25 98 GLY A N 1
ATOM 728 C CA . GLY A 1 98 ? 12.450 -5.995 -8.230 1.00 73.25 98 GLY A CA 1
ATOM 729 C C . GLY A 1 98 ? 12.010 -6.605 -9.568 1.00 73.25 98 GLY A C 1
ATOM 730 O O . GLY A 1 98 ? 12.653 -7.529 -10.052 1.00 73.25 98 GLY A O 1
ATOM 731 N N . GLU A 1 99 ? 10.957 -6.080 -10.203 1.00 76.88 99 GLU A N 1
ATOM 732 C CA . GLU A 1 99 ? 10.467 -6.531 -11.518 1.00 76.88 99 GLU A CA 1
ATOM 733 C C . GLU A 1 99 ? 11.068 -5.751 -12.698 1.00 76.88 99 GLU A C 1
ATOM 735 O O . GLU A 1 99 ? 10.495 -5.655 -13.786 1.00 76.88 99 GLU A O 1
ATOM 740 N N . THR A 1 100 ? 12.266 -5.204 -12.516 1.00 68.44 100 THR A N 1
ATOM 741 C CA . THR A 1 100 ? 13.021 -4.473 -13.547 1.00 68.44 100 THR A CA 1
ATOM 742 C C . THR A 1 100 ? 13.261 -5.278 -14.818 1.00 68.44 100 THR A C 1
ATOM 744 O O . THR A 1 100 ? 13.309 -4.689 -15.896 1.00 68.44 100 THR A O 1
ATOM 747 N N . MET A 1 101 ? 13.303 -6.609 -14.726 1.00 62.84 101 MET A N 1
ATOM 748 C CA . MET A 1 101 ? 13.354 -7.502 -15.887 1.00 62.84 101 MET A CA 1
ATOM 749 C C . MET A 1 101 ? 12.118 -7.369 -16.791 1.00 62.84 101 MET A C 1
ATOM 751 O O . MET A 1 101 ? 12.254 -7.310 -18.011 1.00 62.84 101 MET A O 1
ATOM 755 N N . ALA A 1 102 ? 10.916 -7.242 -16.221 1.00 62.59 102 ALA A N 1
ATOM 756 C CA . ALA A 1 102 ? 9.698 -7.031 -17.004 1.00 62.59 102 ALA A CA 1
ATOM 757 C C . ALA A 1 102 ? 9.695 -5.642 -17.665 1.00 62.59 102 ALA A C 1
ATOM 759 O O . ALA A 1 102 ? 9.308 -5.493 -18.824 1.00 62.59 102 ALA A O 1
ATOM 760 N N . VAL A 1 103 ? 10.190 -4.623 -16.953 1.00 66.56 103 VAL A N 1
ATOM 761 C CA . VAL A 1 103 ? 10.309 -3.253 -17.479 1.00 66.56 103 VAL A CA 1
ATOM 762 C C . VAL A 1 103 ? 11.266 -3.194 -18.673 1.00 66.56 103 VAL A C 1
ATOM 764 O O . VAL A 1 103 ? 10.938 -2.552 -19.668 1.00 66.56 103 VAL A O 1
ATOM 767 N N . LEU A 1 104 ? 12.404 -3.890 -18.606 1.00 63.94 104 LEU A N 1
ATOM 768 C CA . LEU A 1 104 ? 13.369 -4.013 -19.708 1.00 63.94 104 LEU A CA 1
ATOM 769 C C . LEU A 1 104 ? 12.765 -4.646 -20.963 1.00 63.94 104 LEU A C 1
ATOM 771 O O . LEU A 1 104 ? 13.009 -4.173 -22.068 1.00 63.94 104 LEU A O 1
ATOM 775 N N . MET A 1 105 ? 11.982 -5.715 -20.798 1.00 61.59 105 MET A N 1
ATOM 776 C CA . MET A 1 105 ? 11.395 -6.446 -21.926 1.00 61.59 105 MET A CA 1
ATOM 777 C C . MET A 1 105 ? 10.299 -5.649 -22.646 1.00 61.59 105 MET A C 1
ATOM 779 O O . MET A 1 105 ? 10.092 -5.823 -23.847 1.00 61.59 105 MET A O 1
ATOM 783 N N . ILE A 1 106 ? 9.586 -4.781 -21.924 1.00 62.06 106 ILE A N 1
ATOM 784 C CA . ILE A 1 106 ? 8.444 -4.022 -22.455 1.00 62.06 106 ILE A CA 1
ATOM 785 C C . ILE A 1 106 ? 8.883 -2.646 -22.982 1.00 62.06 106 ILE A C 1
ATOM 787 O O . ILE A 1 106 ? 8.347 -2.151 -23.980 1.00 62.06 106 ILE A O 1
ATOM 791 N N . LEU A 1 107 ? 9.852 -2.004 -22.327 1.00 63.56 107 LEU A N 1
ATOM 792 C CA . LEU A 1 107 ? 10.292 -0.655 -22.664 1.00 63.56 107 LEU A CA 1
ATOM 793 C C . LEU A 1 107 ? 11.412 -0.701 -23.710 1.00 63.56 107 LEU A C 1
ATOM 795 O O . LEU A 1 107 ? 12.532 -1.1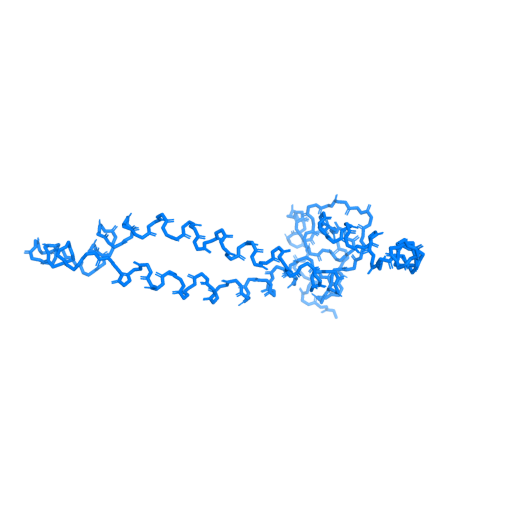10 -23.430 1.00 63.56 107 LEU A O 1
ATOM 799 N N . SER A 1 108 ? 11.125 -0.227 -24.924 1.00 51.97 108 SER A N 1
ATOM 800 C CA . SER A 1 108 ? 12.159 -0.085 -25.956 1.00 51.97 108 SER A CA 1
ATOM 801 C C . SER A 1 108 ? 13.209 0.944 -25.508 1.00 51.97 108 SER A C 1
ATOM 803 O O . SER A 1 108 ? 12.814 2.068 -25.172 1.00 51.97 108 SER A O 1
ATOM 805 N N . PRO A 1 109 ? 14.518 0.624 -25.528 1.00 51.50 109 PRO A N 1
ATOM 806 C CA . PRO A 1 109 ? 15.559 1.549 -25.100 1.00 51.50 109 PRO A CA 1
ATOM 807 C C . PRO A 1 109 ? 15.549 2.803 -25.981 1.00 51.50 109 PRO A C 1
ATOM 809 O O . PRO A 1 109 ? 15.717 2.735 -27.194 1.00 51.50 109 PRO A O 1
ATOM 812 N N . GLY A 1 110 ? 15.313 3.954 -25.354 1.00 48.78 110 GLY A N 1
ATOM 813 C CA . GLY A 1 110 ? 15.348 5.268 -25.980 1.00 48.78 110 GLY A CA 1
ATOM 814 C C . GLY A 1 110 ? 16.365 6.162 -25.288 1.00 48.78 110 GLY A C 1
ATOM 815 O O . GLY A 1 110 ? 16.277 6.361 -24.082 1.00 48.78 110 GLY A O 1
ATOM 816 N N . LEU A 1 111 ? 17.309 6.721 -26.044 1.00 40.88 111 LEU A N 1
ATOM 817 C CA . LEU A 1 111 ? 18.447 7.520 -25.555 1.00 40.88 111 LEU A CA 1
ATOM 818 C C . LEU A 1 111 ? 18.072 8.936 -25.065 1.00 40.88 111 LEU A C 1
ATOM 820 O O . LEU A 1 111 ? 18.912 9.831 -25.036 1.00 40.88 111 LEU A O 1
ATOM 824 N N . THR A 1 112 ? 16.806 9.198 -24.738 1.00 45.09 112 THR A N 1
ATOM 825 C CA . THR A 1 112 ? 16.331 10.547 -24.397 1.00 45.09 112 THR A CA 1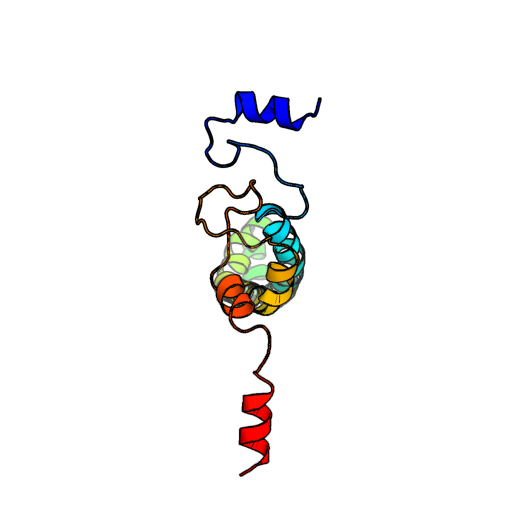
ATOM 826 C C . THR A 1 112 ? 15.374 10.499 -23.214 1.00 45.09 112 THR A C 1
ATOM 828 O O . THR A 1 112 ? 14.441 9.702 -23.216 1.00 45.09 112 THR A O 1
ATOM 831 N N . TYR A 1 113 ? 15.576 11.378 -22.228 1.00 45.56 113 TYR A N 1
ATOM 832 C CA . TYR A 1 113 ? 14.642 11.607 -21.125 1.00 45.56 113 TYR A CA 1
ATOM 833 C C . TYR A 1 113 ? 13.634 12.681 -21.545 1.00 45.56 113 TYR A C 1
ATOM 835 O O . TYR A 1 113 ? 13.998 13.844 -21.714 1.00 45.56 113 TYR A O 1
ATOM 843 N N . SER A 1 114 ? 12.366 12.320 -21.744 1.00 46.31 114 SER A N 1
ATOM 844 C CA . SER A 1 114 ? 11.308 13.297 -22.033 1.00 46.31 114 SER A CA 1
ATOM 845 C C . SER A 1 114 ? 10.084 13.030 -21.163 1.00 46.31 114 SER A C 1
ATOM 847 O O . SER A 1 114 ? 9.730 11.882 -20.951 1.00 46.31 114 SER A O 1
ATOM 849 N N . VAL A 1 115 ? 9.380 14.064 -20.690 1.00 47.28 115 VAL A N 1
ATOM 850 C CA . VAL A 1 115 ? 8.185 13.962 -19.804 1.00 47.28 115 VAL A CA 1
ATOM 851 C C . VAL A 1 115 ? 6.945 13.403 -20.544 1.00 47.28 115 VAL A C 1
ATOM 853 O O . VAL A 1 115 ? 5.791 13.717 -20.264 1.00 47.28 115 VAL A O 1
ATOM 856 N N . ARG A 1 116 ? 7.166 12.594 -21.578 1.00 50.50 116 ARG A N 1
ATOM 857 C CA . ARG A 1 116 ? 6.191 12.232 -22.604 1.00 50.50 116 ARG A CA 1
ATOM 858 C C . ARG A 1 116 ? 5.913 10.750 -22.502 1.00 50.50 116 ARG A C 1
ATOM 860 O O . ARG A 1 116 ? 6.412 9.938 -23.276 1.00 50.50 116 ARG A O 1
ATOM 867 N N . LEU A 1 117 ? 5.116 10.415 -21.494 1.00 50.19 117 LEU A N 1
ATOM 868 C CA . LEU A 1 117 ? 4.825 9.048 -21.053 1.00 50.19 117 LEU A CA 1
ATOM 869 C C . LEU A 1 117 ? 4.123 8.180 -22.121 1.00 50.19 117 LEU A C 1
ATOM 871 O O . LEU A 1 117 ? 4.139 6.954 -22.019 1.00 50.19 117 LEU A O 1
ATOM 875 N N . LEU A 1 118 ? 3.532 8.801 -23.153 1.00 48.03 118 LEU A N 1
ATOM 876 C CA . LEU A 1 118 ? 2.779 8.130 -24.223 1.00 48.03 118 LEU A CA 1
ATOM 877 C C . LEU A 1 118 ? 3.578 7.885 -25.517 1.00 48.03 118 LEU A C 1
ATOM 879 O O . LEU A 1 118 ? 3.045 7.276 -26.444 1.00 48.03 118 LEU A O 1
ATOM 883 N N . ARG A 1 119 ? 4.840 8.327 -25.614 1.00 50.47 119 ARG A N 1
ATOM 884 C CA . ARG A 1 119 ? 5.728 7.923 -26.719 1.00 50.47 119 ARG A CA 1
ATOM 885 C C . ARG A 1 119 ? 6.569 6.716 -26.293 1.00 50.47 119 ARG A C 1
ATOM 887 O O . ARG A 1 119 ? 7.158 6.733 -25.214 1.00 50.47 119 ARG A O 1
ATOM 894 N N . ALA A 1 120 ? 6.681 5.697 -27.145 1.00 48.69 120 ALA A N 1
ATOM 895 C CA . ALA A 1 120 ? 7.766 4.723 -27.018 1.00 48.69 120 ALA A CA 1
ATOM 896 C C . ALA A 1 120 ? 9.070 5.377 -27.457 1.00 48.69 120 ALA A C 1
ATOM 898 O O . ALA A 1 120 ? 9.077 6.318 -28.255 1.00 48.69 120 ALA A O 1
ATOM 899 N N . SER A 1 121 ? 10.169 4.838 -26.939 1.00 49.00 121 SER A N 1
ATOM 900 C CA . SER A 1 121 ? 11.529 5.246 -27.280 1.00 49.00 121 SER A CA 1
ATOM 901 C C . SER A 1 121 ? 11.981 6.603 -26.720 1.00 49.00 121 SER A C 1
ATOM 903 O O . SER A 1 121 ? 12.999 7.120 -27.169 1.00 49.00 121 SER A O 1
ATOM 905 N N . ALA A 1 122 ? 11.273 7.189 -25.746 1.00 48.66 122 ALA A N 1
ATOM 906 C CA . ALA A 1 122 ? 11.668 8.465 -25.126 1.00 48.66 122 ALA A CA 1
ATOM 907 C C . ALA A 1 122 ? 11.665 8.447 -23.587 1.00 48.66 122 ALA A C 1
ATOM 909 O O . ALA A 1 122 ? 11.650 9.506 -22.958 1.00 48.66 122 ALA A O 1
ATOM 910 N N . ASN A 1 123 ? 11.612 7.248 -22.998 1.00 53.22 123 ASN A N 1
ATOM 911 C CA . ASN A 1 123 ? 11.684 7.018 -21.562 1.00 53.22 123 ASN A CA 1
ATOM 912 C C . ASN A 1 123 ? 12.517 5.757 -21.326 1.00 53.22 123 ASN A C 1
ATOM 914 O O . ASN A 1 123 ? 12.150 4.691 -21.814 1.00 53.22 123 ASN A O 1
ATOM 918 N N . GLN A 1 124 ? 13.608 5.881 -20.578 1.00 56.34 124 GLN A N 1
ATOM 919 C CA . GLN A 1 124 ? 14.324 4.765 -19.965 1.00 56.34 124 GLN A CA 1
ATOM 920 C C . GLN A 1 124 ? 14.258 4.947 -18.450 1.00 56.34 124 GLN A C 1
ATOM 922 O O . GLN A 1 124 ? 14.419 6.061 -17.950 1.00 56.34 124 GLN A O 1
ATOM 927 N N . THR A 1 125 ? 14.005 3.870 -17.707 1.00 60.69 125 THR A N 1
ATOM 928 C CA . THR A 1 125 ? 14.156 3.903 -16.248 1.00 60.69 125 THR A CA 1
ATOM 929 C C . THR A 1 125 ? 15.631 3.703 -15.900 1.00 60.69 125 THR A C 1
ATOM 931 O O . THR A 1 125 ? 16.341 2.980 -16.597 1.00 60.69 125 THR A O 1
ATOM 934 N N . ILE A 1 126 ? 16.110 4.331 -14.821 1.00 59.97 126 ILE A N 1
ATOM 935 C CA . ILE A 1 126 ? 17.514 4.213 -14.378 1.00 59.97 126 ILE A CA 1
ATOM 936 C C . ILE A 1 126 ? 17.893 2.735 -14.178 1.00 59.97 126 ILE A C 1
ATOM 938 O O . ILE A 1 126 ? 18.951 2.301 -14.618 1.00 59.97 126 ILE A O 1
ATOM 942 N N . ALA A 1 127 ? 16.985 1.938 -13.606 1.00 59.09 127 ALA A N 1
ATOM 943 C CA . ALA A 1 127 ? 17.182 0.504 -13.420 1.00 59.09 127 ALA A CA 1
ATOM 944 C C . ALA A 1 127 ? 17.223 -0.287 -14.743 1.00 59.09 127 ALA A C 1
ATOM 946 O O . ALA A 1 127 ? 18.022 -1.210 -14.869 1.00 59.09 127 ALA A O 1
ATOM 947 N N . ALA A 1 128 ? 16.421 0.095 -15.747 1.00 58.19 128 ALA A N 1
ATOM 948 C CA . ALA A 1 128 ? 16.496 -0.499 -17.081 1.00 58.19 128 ALA A CA 1
ATOM 949 C C . ALA A 1 128 ? 17.811 -0.143 -17.798 1.00 58.19 128 ALA A C 1
ATOM 951 O O . ALA A 1 128 ? 18.367 -0.960 -18.519 1.00 58.19 128 ALA A O 1
ATOM 952 N N . ASN A 1 129 ? 18.348 1.059 -17.589 1.00 65.50 129 ASN A N 1
ATOM 953 C CA . ASN A 1 129 ? 19.634 1.432 -18.173 1.00 65.50 129 ASN A CA 1
ATOM 954 C C . ASN A 1 129 ? 20.789 0.615 -17.561 1.00 65.50 129 ASN A C 1
ATOM 956 O O . ASN A 1 129 ? 21.602 0.062 -18.292 1.00 65.50 129 ASN A O 1
ATOM 960 N N . ILE A 1 130 ? 20.806 0.451 -16.233 1.00 62.53 130 ILE A N 1
ATOM 961 C CA . ILE A 1 130 ? 21.813 -0.375 -15.546 1.00 62.53 130 ILE A CA 1
ATOM 962 C C . ILE A 1 130 ? 21.742 -1.831 -16.023 1.00 62.53 130 ILE A C 1
ATOM 964 O O . ILE A 1 130 ? 22.753 -2.400 -16.417 1.00 62.53 130 ILE A O 1
ATOM 968 N N . ALA A 1 131 ? 20.555 -2.435 -16.054 1.00 61.47 131 ALA A N 1
ATOM 969 C CA . ALA A 1 131 ? 20.424 -3.828 -16.474 1.00 61.47 131 ALA A CA 1
ATOM 970 C C . ALA A 1 131 ? 20.692 -4.046 -17.978 1.00 61.47 131 ALA A C 1
ATOM 972 O O . ALA A 1 131 ? 21.176 -5.106 -18.360 1.00 61.47 131 ALA A O 1
ATOM 973 N N . ALA A 1 132 ? 20.448 -3.047 -18.835 1.00 64.50 132 ALA A N 1
ATOM 974 C CA . ALA A 1 132 ? 20.854 -3.100 -20.243 1.00 64.50 132 ALA A CA 1
ATOM 975 C C . ALA A 1 132 ? 22.378 -2.981 -20.437 1.00 64.50 132 ALA A C 1
ATOM 977 O O . ALA A 1 132 ? 22.899 -3.460 -21.441 1.00 64.50 132 ALA A O 1
ATOM 978 N N . GLN A 1 133 ? 23.089 -2.342 -19.503 1.00 65.31 133 GLN A N 1
ATOM 979 C CA . GLN A 1 133 ? 24.552 -2.216 -19.526 1.00 65.31 133 GLN A CA 1
ATOM 980 C C . GLN A 1 133 ? 25.274 -3.431 -18.931 1.00 65.31 133 GLN A C 1
ATOM 982 O O . GLN A 1 133 ? 26.426 -3.672 -19.278 1.00 65.31 133 GLN A O 1
ATOM 987 N N . PHE A 1 134 ? 24.596 -4.221 -18.093 1.00 64.06 134 PHE A N 1
ATOM 988 C CA . PHE A 1 134 ? 25.130 -5.452 -17.503 1.00 64.06 134 PHE A CA 1
ATOM 989 C C . PHE A 1 134 ? 24.194 -6.655 -17.732 1.00 64.06 134 PHE A C 1
ATOM 991 O O . PHE A 1 134 ? 23.673 -7.203 -16.757 1.00 64.06 134 PHE A O 1
ATOM 998 N N . PRO A 1 135 ? 23.936 -7.080 -18.988 1.00 58.88 135 PRO A N 1
ATOM 999 C CA . PRO A 1 135 ? 22.986 -8.162 -19.256 1.00 58.88 135 PRO A CA 1
ATOM 1000 C C . PRO A 1 135 ? 23.486 -9.526 -18.769 1.00 58.88 135 PRO A C 1
ATOM 1002 O O . PRO A 1 135 ? 22.685 -10.391 -18.428 1.00 58.88 135 PRO A O 1
ATOM 1005 N N . GLU A 1 136 ? 24.805 -9.722 -18.734 1.00 59.91 136 GLU A N 1
ATOM 1006 C CA . GLU A 1 136 ? 25.445 -11.002 -18.452 1.00 59.91 136 GLU A CA 1
ATOM 1007 C C . GLU A 1 136 ? 26.721 -10.744 -17.646 1.00 59.91 136 GLU A C 1
ATOM 1009 O O . GLU A 1 136 ? 27.516 -9.862 -17.977 1.00 59.91 136 GLU A O 1
ATOM 1014 N N . ALA A 1 137 ? 26.918 -11.503 -16.564 1.00 56.03 137 ALA A N 1
ATOM 1015 C CA . ALA A 1 137 ? 28.238 -11.639 -15.973 1.00 56.03 137 ALA A CA 1
ATOM 1016 C C . ALA A 1 137 ? 29.152 -12.185 -17.072 1.00 56.03 137 ALA A C 1
ATOM 1018 O O . ALA A 1 137 ? 28.933 -13.297 -17.552 1.00 56.03 137 ALA A O 1
ATOM 1019 N N . ASP A 1 138 ? 30.116 -11.372 -17.500 1.00 59.16 138 ASP A N 1
ATOM 1020 C CA . ASP A 1 138 ? 31.108 -11.743 -18.495 1.00 59.16 138 ASP A CA 1
ATOM 1021 C C . ASP A 1 138 ? 31.624 -13.156 -18.189 1.00 59.16 138 ASP A C 1
ATOM 1023 O O . ASP A 1 138 ? 32.064 -13.446 -17.071 1.00 59.16 138 ASP A O 1
ATOM 1027 N N . SER A 1 139 ? 31.540 -14.053 -19.169 1.00 58.34 139 SER A N 1
ATOM 1028 C CA . SER A 1 139 ? 32.059 -15.423 -19.070 1.00 58.34 139 SER A CA 1
ATOM 1029 C C . SER A 1 139 ? 33.530 -15.468 -18.617 1.00 58.34 139 SER A C 1
ATOM 1031 O O . SER A 1 139 ? 33.979 -16.460 -18.040 1.00 58.34 139 SER A O 1
ATOM 1033 N N . MET A 1 140 ? 34.257 -14.358 -18.783 1.00 61.75 140 MET A N 1
ATOM 1034 C CA . MET A 1 140 ? 35.617 -14.141 -18.294 1.00 61.75 140 MET A CA 1
ATOM 1035 C C . MET A 1 140 ? 35.700 -13.940 -16.761 1.00 61.75 140 MET A C 1
ATOM 1037 O O . MET A 1 140 ? 36.659 -14.380 -16.122 1.00 61.75 140 MET A O 1
ATOM 1041 N N . GLY A 1 141 ? 34.677 -13.350 -16.131 1.00 61.47 141 GLY A N 1
ATOM 1042 C CA . GLY A 1 141 ? 34.598 -13.131 -14.678 1.00 61.47 141 GLY A CA 1
ATOM 1043 C C . GLY A 1 141 ? 34.317 -14.408 -13.880 1.00 61.47 141 GLY A C 1
ATOM 1044 O O . GLY A 1 141 ? 34.891 -14.611 -12.811 1.00 61.47 141 GLY A O 1
ATOM 1045 N N . VAL A 1 142 ? 33.505 -15.317 -14.432 1.00 62.91 142 VAL A N 1
ATOM 1046 C CA . VAL A 1 142 ? 33.264 -16.649 -13.841 1.00 62.91 142 VAL A CA 1
ATOM 1047 C C . VAL A 1 142 ? 34.521 -17.520 -13.933 1.00 62.91 142 VAL A C 1
ATOM 1049 O O . VAL A 1 142 ? 34.871 -18.192 -12.964 1.00 62.91 142 VAL A O 1
ATOM 1052 N N . ALA A 1 143 ? 35.252 -17.452 -15.052 1.00 63.06 143 ALA A N 1
ATOM 1053 C CA . ALA A 1 143 ? 36.519 -18.166 -15.220 1.00 63.06 143 ALA A CA 1
ATOM 1054 C C . ALA A 1 143 ? 37.593 -17.711 -14.215 1.00 63.06 143 ALA A C 1
ATOM 1056 O O . ALA A 1 143 ? 38.388 -18.529 -13.762 1.00 63.06 143 ALA A O 1
ATOM 1057 N N . THR A 1 144 ? 37.587 -16.435 -13.817 1.00 63.06 144 THR A N 1
ATOM 1058 C CA . THR A 1 144 ? 38.560 -15.900 -12.849 1.00 63.06 144 THR A CA 1
ATOM 1059 C C . THR A 1 144 ? 38.241 -16.323 -11.408 1.00 63.06 144 THR A C 1
ATOM 1061 O O . THR A 1 144 ? 39.157 -16.525 -10.623 1.00 63.06 144 THR A O 1
ATOM 1064 N N . LEU A 1 145 ? 36.961 -16.522 -11.065 1.00 58.25 145 LEU A N 1
ATOM 1065 C CA . LEU A 1 145 ? 36.529 -16.964 -9.729 1.00 58.25 145 LEU A CA 1
ATOM 1066 C C . LEU A 1 145 ? 36.654 -18.478 -9.496 1.00 58.25 145 LEU A C 1
ATOM 1068 O O . LEU A 1 145 ? 36.711 -18.905 -8.349 1.00 58.25 145 LEU A O 1
ATOM 1072 N N . VAL A 1 146 ? 36.680 -19.291 -10.557 1.00 67.06 146 VAL A N 1
ATOM 1073 C CA . VAL A 1 146 ? 36.897 -20.752 -10.468 1.00 67.06 146 VAL A CA 1
ATOM 1074 C C . VAL A 1 146 ? 38.392 -21.111 -10.537 1.00 67.06 146 VAL A C 1
ATOM 1076 O O . VAL A 1 146 ? 38.778 -22.217 -10.171 1.00 67.06 146 VAL A O 1
ATOM 1079 N N . ALA A 1 147 ? 39.242 -20.184 -10.994 1.00 60.12 147 ALA A N 1
ATOM 1080 C CA . ALA A 1 147 ? 40.680 -20.392 -11.178 1.00 60.12 147 ALA A CA 1
ATOM 1081 C C . ALA A 1 147 ? 41.561 -20.004 -9.966 1.00 60.12 147 ALA A C 1
ATOM 1083 O O . ALA A 1 147 ? 42.784 -20.121 -10.061 1.00 60.12 147 ALA A O 1
ATOM 1084 N N . THR A 1 148 ? 40.972 -19.573 -8.845 1.00 55.12 148 THR A N 1
ATOM 1085 C CA . THR A 1 148 ? 41.642 -19.369 -7.539 1.00 55.12 148 THR A CA 1
ATOM 1086 C C . THR A 1 148 ? 41.018 -20.249 -6.478 1.00 55.12 148 THR A C 1
ATOM 1088 O O . THR A 1 148 ? 41.786 -20.854 -5.700 1.00 55.12 148 THR A O 1
#

pLDDT: mean 72.06, std 16.96, range [40.88, 95.06]

Organism: NCBI:txid2493120

Sequence (148 aa):
IGVWSRRSRWLGWIQLFAGPVADPGRSAAAVALVLAVMIVPIITSVGRDIFAQAPRLQREAALALGATKWETIRLAVLPFGRAGLISASMLGLGRALGETMAVLMILSPGLTYSVRLLRASANQTIAANIAAQFPEADSMGVATLVAT

Secondary structure (DSSP, 8-state):
--HHHHHHHHHTTSTTT-SPPPPGGGSHHHHHHHHHHHHHHHHHHHHHHHHHTS-HHHHHHHHHTT--HHHHIIIIIHHHHHHHHHHHHHHHHHHHHTTHHHHHHHS---S---S-TTSTTS---HHHHHHHH-SS--HHHHHHHH--

Foldseek 3Di:
DDPLVVVCVVCVVPLQNNDDFDDQQAFLVNLVVVLCVVLVVQLVVQLVVQLVPFDPVQLVVCVVVVHDPVRSCVPGRCVSCVVSSVVSNVVSVVVSLVVLVVNLVRADDAPADDPHRRHGRHDDDPSSVVCVVPVDDPPVNVVVVVVD